Protein AF-I1HCZ7-F1 (afdb_monomer)

Structure (mmCIF, N/CA/C/O backbone):
data_AF-I1HCZ7-F1
#
_entry.id   AF-I1HCZ7-F1
#
loop_
_atom_site.group_PDB
_atom_site.id
_atom_site.type_symbol
_atom_site.label_atom_id
_atom_site.label_alt_id
_atom_site.label_comp_id
_atom_site.label_asym_id
_atom_site.label_entity_id
_atom_site.label_seq_id
_atom_site.pdbx_PDB_ins_code
_atom_site.Cartn_x
_atom_site.Cartn_y
_atom_site.Cartn_z
_atom_site.occupancy
_atom_site.B_iso_or_equiv
_atom_site.auth_seq_id
_atom_site.auth_comp_id
_atom_site.auth_asym_id
_atom_site.auth_atom_id
_atom_site.pdbx_PDB_model_num
ATOM 1 N N . MET A 1 1 ? -14.079 -17.014 2.999 1.00 29.45 1 MET A N 1
ATOM 2 C CA . MET A 1 1 ? -13.000 -18.027 3.046 1.00 29.45 1 MET A CA 1
ATOM 3 C C . MET A 1 1 ? -11.679 -17.300 3.250 1.00 29.45 1 MET A C 1
ATOM 5 O O . MET A 1 1 ? -11.193 -16.682 2.318 1.00 29.45 1 MET A O 1
ATOM 9 N N . ALA A 1 2 ? -11.153 -17.282 4.477 1.00 28.83 2 ALA A N 1
ATOM 10 C CA . ALA A 1 2 ? -9.906 -16.588 4.799 1.00 28.83 2 ALA A CA 1
ATOM 11 C C . ALA A 1 2 ? -8.720 -17.539 4.582 1.00 28.83 2 ALA A C 1
ATOM 13 O O . ALA A 1 2 ? -8.583 -18.537 5.291 1.00 28.83 2 ALA A O 1
ATOM 14 N N . LEU A 1 3 ? -7.886 -17.258 3.581 1.00 28.50 3 LEU A N 1
ATOM 15 C CA . LEU A 1 3 ? -6.657 -18.008 3.328 1.00 28.50 3 LEU A CA 1
ATOM 16 C C . LEU A 1 3 ? -5.635 -17.667 4.424 1.00 28.50 3 LEU A C 1
ATOM 18 O O . LEU A 1 3 ? -5.021 -16.604 4.415 1.00 28.50 3 LEU A O 1
ATOM 22 N N . LYS A 1 4 ? -5.478 -18.573 5.397 1.00 30.91 4 LYS A N 1
ATOM 23 C CA . LYS A 1 4 ? -4.364 -18.561 6.354 1.00 30.91 4 LYS A CA 1
ATOM 24 C C . LYS A 1 4 ? -3.096 -19.009 5.629 1.00 30.91 4 LYS A C 1
ATOM 26 O O . LYS A 1 4 ? -2.955 -20.191 5.324 1.00 30.91 4 LYS A O 1
ATOM 31 N N . TRP A 1 5 ? -2.164 -18.091 5.408 1.00 33.72 5 TRP A N 1
ATOM 32 C CA . TRP A 1 5 ? -0.793 -18.431 5.030 1.00 33.72 5 TRP A CA 1
ATOM 33 C C . TRP A 1 5 ? 0.067 -18.506 6.291 1.00 33.72 5 TRP A C 1
ATOM 35 O O . TRP A 1 5 ? 0.043 -17.602 7.125 1.00 33.72 5 TRP A O 1
ATOM 45 N N . LEU A 1 6 ? 0.784 -19.618 6.454 1.00 25.52 6 LEU A N 1
ATOM 46 C CA . LEU A 1 6 ? 1.657 -19.887 7.593 1.00 25.52 6 LEU A CA 1
ATOM 47 C C . LEU A 1 6 ? 3.095 -19.894 7.073 1.00 25.52 6 LEU A C 1
ATOM 49 O O . LEU A 1 6 ? 3.506 -20.826 6.385 1.00 25.52 6 LEU A O 1
ATOM 53 N N . VAL A 1 7 ? 3.843 -18.833 7.366 1.00 34.09 7 VAL A N 1
ATOM 54 C CA . VAL A 1 7 ? 5.286 -18.783 7.114 1.00 34.09 7 VAL A CA 1
ATOM 55 C C . VAL A 1 7 ? 5.961 -19.567 8.238 1.00 34.09 7 VAL A C 1
ATOM 57 O O . VAL A 1 7 ? 5.926 -19.162 9.397 1.00 34.09 7 VAL A O 1
ATOM 60 N N . VAL A 1 8 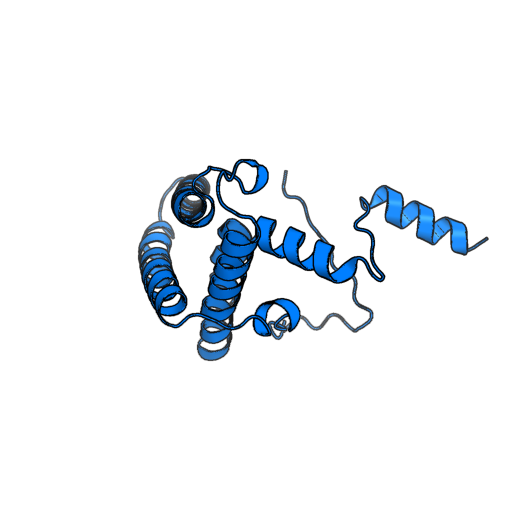? 6.527 -20.730 7.915 1.00 26.92 8 VAL A N 1
ATOM 61 C CA . VAL A 1 8 ? 7.293 -21.540 8.872 1.00 26.92 8 VAL A CA 1
ATOM 62 C C . VAL A 1 8 ? 8.760 -21.133 8.782 1.00 26.92 8 VAL A C 1
ATOM 64 O O . VAL A 1 8 ? 9.453 -21.515 7.842 1.00 26.92 8 VAL A O 1
ATOM 67 N N . THR A 1 9 ? 9.259 -20.409 9.782 1.00 34.91 9 THR A N 1
ATOM 68 C CA . THR A 1 9 ? 10.699 -20.293 10.043 1.00 34.91 9 THR A CA 1
ATOM 69 C C . THR A 1 9 ? 11.065 -21.116 11.278 1.00 34.91 9 THR A C 1
ATOM 71 O O . THR A 1 9 ? 10.305 -21.230 12.241 1.00 34.91 9 THR A O 1
ATOM 74 N N . LYS A 1 10 ? 12.240 -21.756 11.243 1.00 35.09 10 LYS A N 1
ATOM 75 C CA . LYS A 1 10 ? 12.815 -22.459 12.396 1.00 35.09 10 LYS A CA 1
ATOM 76 C C . LYS A 1 10 ? 13.308 -21.428 13.412 1.00 35.09 10 LYS A C 1
ATOM 78 O O . LYS A 1 10 ? 14.501 -21.156 13.450 1.00 35.09 10 LYS A O 1
ATOM 83 N N . SER A 1 11 ? 12.425 -20.857 14.221 1.00 33.69 11 SER A N 1
ATOM 84 C CA . SER A 1 11 ? 12.755 -20.334 15.551 1.00 33.69 11 SER A CA 1
ATOM 85 C C . SER A 1 11 ? 11.480 -20.007 16.321 1.00 33.69 11 SER A C 1
ATOM 87 O O . SER A 1 11 ? 10.515 -19.495 15.771 1.00 33.69 11 SER A O 1
ATOM 89 N N . LYS A 1 12 ? 11.501 -20.400 17.594 1.00 32.91 12 LYS A N 1
ATOM 90 C CA . LYS A 1 12 ? 10.486 -20.264 18.646 1.00 32.91 12 LYS A CA 1
ATOM 91 C C . LYS A 1 12 ? 9.462 -19.140 18.423 1.00 32.91 12 LYS A C 1
ATOM 93 O O . LYS A 1 12 ? 9.811 -17.967 18.361 1.00 32.91 12 LYS A O 1
ATOM 98 N N . VAL A 1 13 ? 8.189 -19.534 18.425 1.00 35.84 13 VAL A N 1
ATOM 99 C CA . VAL A 1 13 ? 7.029 -18.646 18.550 1.00 35.84 13 VAL A CA 1
ATOM 100 C C . VAL A 1 13 ? 7.147 -17.878 19.869 1.00 35.84 13 VAL A C 1
ATOM 102 O O . VAL A 1 13 ? 7.035 -18.469 20.941 1.00 35.84 13 VAL A O 1
ATOM 105 N N . ASN A 1 14 ? 7.378 -16.570 19.782 1.00 27.59 14 ASN A N 1
ATOM 106 C CA . ASN A 1 14 ? 7.219 -15.636 20.888 1.00 27.59 14 ASN A CA 1
ATOM 107 C C . ASN A 1 14 ? 6.115 -14.642 20.502 1.00 27.59 14 ASN A C 1
ATOM 109 O O . ASN A 1 14 ? 6.181 -14.008 19.454 1.00 27.59 14 ASN A O 1
ATOM 113 N N . ILE A 1 15 ? 5.068 -14.559 21.325 1.00 37.00 15 ILE A N 1
ATOM 114 C CA . ILE A 1 15 ? 3.806 -13.841 21.057 1.00 37.00 15 ILE A CA 1
ATOM 115 C C . ILE A 1 15 ? 3.929 -12.324 21.331 1.00 37.00 15 ILE A C 1
ATOM 117 O O . ILE A 1 15 ? 2.952 -11.585 21.319 1.00 37.00 15 ILE A O 1
ATOM 121 N N . PHE A 1 16 ? 5.150 -11.809 21.452 1.00 36.03 16 PHE A N 1
ATOM 122 C CA . PHE A 1 16 ? 5.448 -10.404 21.190 1.00 36.03 16 PHE A CA 1
ATOM 123 C C . PHE A 1 16 ? 6.144 -10.341 19.839 1.00 36.03 16 PHE A C 1
ATOM 125 O O . PHE A 1 16 ? 7.366 -10.425 19.769 1.00 36.03 16 PHE A O 1
ATOM 132 N N . ALA A 1 17 ? 5.359 -10.291 18.761 1.00 41.44 17 ALA A N 1
ATOM 133 C CA . ALA A 1 17 ? 5.905 -10.168 17.420 1.00 41.44 17 ALA A CA 1
ATOM 134 C C . ALA A 1 17 ? 6.619 -8.814 17.314 1.00 41.44 17 ALA A C 1
ATOM 136 O O . ALA A 1 17 ? 5.997 -7.793 17.020 1.00 41.44 17 ALA A O 1
ATOM 137 N N . GLU A 1 18 ? 7.928 -8.797 17.572 1.00 46.31 18 GLU A N 1
ATOM 138 C CA . GLU A 1 18 ? 8.808 -7.870 16.876 1.00 46.31 18 GLU A CA 1
ATOM 139 C C . GLU A 1 18 ? 8.409 -7.965 15.411 1.00 46.31 18 GLU A C 1
ATOM 141 O O . GLU A 1 18 ? 8.459 -9.037 14.803 1.00 46.31 18 GLU A O 1
ATOM 146 N N . ILE A 1 19 ? 7.888 -6.866 14.882 1.00 53.78 19 ILE A N 1
ATOM 147 C CA . ILE A 1 19 ? 7.555 -6.762 13.475 1.00 53.78 19 ILE A CA 1
ATOM 148 C C . ILE A 1 19 ? 8.901 -6.809 12.761 1.00 53.78 19 ILE A C 1
ATOM 150 O O . ILE A 1 19 ? 9.565 -5.787 12.613 1.00 53.78 19 ILE A O 1
ATOM 154 N N . GLN A 1 20 ? 9.350 -8.018 12.426 1.00 57.22 20 GLN A N 1
ATOM 155 C CA . GLN A 1 20 ? 10.589 -8.204 11.699 1.00 57.22 20 GLN A CA 1
ATOM 156 C C . GLN A 1 20 ? 10.366 -7.631 10.309 1.00 57.22 20 GLN A C 1
ATOM 158 O O . GLN A 1 20 ? 9.489 -8.085 9.570 1.00 57.22 20 GLN A O 1
ATOM 163 N N . LEU A 1 21 ? 11.107 -6.569 10.009 1.00 64.69 21 LEU A N 1
ATOM 164 C CA . LEU A 1 21 ? 11.129 -6.011 8.674 1.00 64.69 21 LEU A CA 1
ATOM 165 C C . LEU A 1 21 ? 11.812 -7.018 7.773 1.00 64.69 21 LEU A C 1
ATOM 167 O O . LEU A 1 21 ? 12.890 -7.516 8.099 1.00 64.69 21 LEU A O 1
ATOM 171 N N . ASP A 1 22 ? 11.175 -7.311 6.650 1.00 71.81 22 ASP A N 1
ATOM 172 C CA . ASP A 1 22 ? 11.826 -8.106 5.633 1.00 71.81 22 ASP A CA 1
ATOM 173 C C . ASP A 1 22 ? 12.791 -7.194 4.877 1.00 71.81 22 ASP A C 1
ATOM 175 O O . ASP A 1 22 ? 12.382 -6.231 4.220 1.00 71.81 22 ASP A O 1
ATOM 179 N N . GLN A 1 23 ? 14.085 -7.473 5.033 1.00 72.00 23 GLN A N 1
ATOM 180 C CA . GLN A 1 23 ? 15.162 -6.657 4.483 1.00 72.00 23 GLN A CA 1
ATOM 181 C C . GLN A 1 23 ? 15.022 -6.501 2.960 1.00 72.00 23 GLN A C 1
ATOM 183 O O . GLN A 1 23 ? 15.335 -5.436 2.432 1.00 72.00 23 GLN A O 1
ATOM 188 N N . CYS A 1 24 ? 14.443 -7.494 2.269 1.00 78.00 24 CYS A N 1
ATOM 189 C CA . CYS A 1 24 ? 14.249 -7.447 0.818 1.00 78.00 24 CYS A CA 1
ATOM 190 C C . CYS A 1 24 ? 13.389 -6.261 0.344 1.00 78.00 24 CYS A C 1
ATOM 192 O O . CYS A 1 24 ? 13.614 -5.738 -0.744 1.00 78.00 24 CYS A O 1
ATOM 194 N N . PHE A 1 25 ? 12.434 -5.792 1.155 1.00 83.38 25 PHE A N 1
ATOM 195 C CA . PHE A 1 25 ? 11.586 -4.643 0.811 1.00 83.38 25 PHE A CA 1
ATOM 196 C C . PHE A 1 25 ? 12.202 -3.304 1.246 1.00 83.38 25 PHE A C 1
ATOM 198 O O . PHE A 1 25 ? 11.742 -2.245 0.819 1.00 83.38 25 PHE A O 1
ATOM 205 N N . MET A 1 26 ? 13.237 -3.346 2.092 1.00 81.25 26 MET A N 1
ATOM 206 C CA . MET A 1 26 ? 13.950 -2.178 2.623 1.00 81.25 26 MET A CA 1
ATOM 207 C C . MET A 1 26 ? 15.169 -1.782 1.781 1.00 81.25 26 MET A C 1
ATOM 209 O O . MET A 1 26 ? 15.636 -0.653 1.888 1.00 81.25 26 MET A O 1
ATOM 213 N N . GLU A 1 27 ? 15.702 -2.697 0.967 1.00 79.31 27 GLU A N 1
ATOM 214 C CA . GLU A 1 27 ? 16.910 -2.476 0.155 1.00 79.31 27 GLU A CA 1
ATOM 215 C C . GLU A 1 27 ? 16.671 -1.592 -1.074 1.00 79.31 27 GLU A C 1
ATOM 217 O O . GLU A 1 27 ? 17.607 -0.991 -1.603 1.00 79.31 27 GLU A O 1
ATOM 222 N N . ARG A 1 28 ? 15.421 -1.490 -1.535 1.00 76.75 28 ARG A N 1
ATOM 223 C CA . ARG A 1 28 ? 15.085 -0.713 -2.727 1.00 76.75 28 ARG A CA 1
ATOM 224 C C . ARG A 1 28 ? 15.124 0.783 -2.415 1.00 76.75 28 ARG A C 1
ATOM 226 O O . ARG A 1 28 ? 14.489 1.243 -1.462 1.00 76.75 28 ARG A O 1
ATOM 233 N N . ALA A 1 29 ? 15.887 1.527 -3.216 1.00 74.25 29 ALA A N 1
ATOM 234 C CA . ALA A 1 29 ? 16.038 2.967 -3.063 1.00 74.25 29 ALA A CA 1
ATOM 235 C C . ALA A 1 29 ? 14.691 3.670 -3.268 1.00 74.25 29 ALA A C 1
ATOM 237 O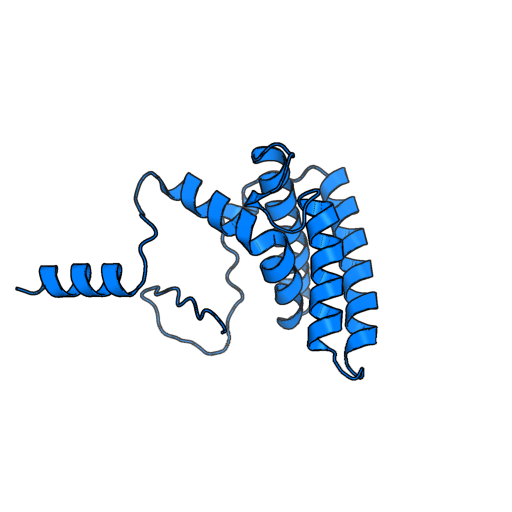 O . ALA A 1 29 ? 14.001 3.423 -4.253 1.00 74.25 29 ALA A O 1
ATOM 238 N N . ILE A 1 30 ? 14.331 4.559 -2.343 1.00 73.25 30 ILE A N 1
ATOM 239 C CA . ILE A 1 30 ? 13.097 5.333 -2.444 1.00 73.25 30 ILE A CA 1
ATOM 240 C C . ILE A 1 30 ? 13.380 6.665 -3.143 1.00 73.25 30 ILE A C 1
ATOM 242 O O . ILE A 1 30 ? 14.206 7.451 -2.674 1.00 73.25 30 ILE A O 1
ATOM 246 N N . ALA A 1 31 ? 12.647 6.965 -4.216 1.00 83.25 31 ALA A N 1
ATOM 247 C CA . ALA A 1 31 ? 12.571 8.329 -4.729 1.00 83.25 31 ALA A CA 1
ATOM 248 C C . ALA A 1 31 ? 11.773 9.208 -3.749 1.00 83.25 31 ALA A C 1
ATOM 250 O O . ALA A 1 31 ? 10.652 8.861 -3.376 1.00 83.25 31 ALA A O 1
ATOM 251 N N . SER A 1 32 ? 12.328 10.357 -3.344 1.00 82.06 32 SER A N 1
ATOM 252 C CA . SER A 1 32 ? 11.728 11.206 -2.298 1.00 82.06 32 SER A CA 1
ATOM 253 C C . SER A 1 32 ? 10.292 11.644 -2.617 1.00 82.06 32 SER A C 1
ATOM 255 O O . SER A 1 32 ? 9.453 11.697 -1.721 1.00 82.06 32 SER A O 1
ATOM 257 N N . GLU A 1 33 ? 9.985 11.894 -3.890 1.00 88.31 33 GLU A N 1
ATOM 258 C CA . GLU A 1 33 ? 8.641 12.275 -4.343 1.00 88.31 33 GLU A CA 1
ATOM 259 C C . GLU A 1 33 ? 7.620 11.144 -4.145 1.00 88.31 33 GLU A C 1
ATOM 261 O O . GLU A 1 33 ? 6.524 11.385 -3.637 1.00 88.31 33 GLU A O 1
ATOM 266 N N . LEU A 1 34 ? 8.000 9.896 -4.454 1.00 89.69 34 LEU A N 1
ATOM 267 C CA . LEU A 1 34 ? 7.159 8.716 -4.222 1.00 89.69 34 LEU A CA 1
ATOM 268 C C . LEU A 1 34 ? 6.935 8.469 -2.727 1.00 89.69 34 LEU A C 1
ATOM 270 O O . LEU A 1 34 ? 5.828 8.106 -2.327 1.00 89.69 34 LEU A O 1
ATOM 274 N N . GLU A 1 35 ? 7.957 8.693 -1.891 1.00 91.56 35 GLU A N 1
ATOM 275 C CA . GLU A 1 35 ? 7.820 8.586 -0.432 1.00 91.56 35 GLU A CA 1
ATOM 276 C C . GLU A 1 35 ? 6.777 9.564 0.100 1.00 91.56 35 GLU A C 1
ATOM 278 O O . GLU A 1 35 ? 5.889 9.169 0.855 1.00 91.56 35 GLU A O 1
ATOM 283 N N . GLN A 1 36 ? 6.870 10.834 -0.302 1.00 93.38 36 GLN A N 1
ATOM 284 C CA . GLN A 1 36 ? 5.947 11.878 0.136 1.00 93.38 36 GLN A CA 1
ATOM 285 C C . GLN A 1 36 ? 4.525 11.601 -0.346 1.00 93.38 36 GLN A C 1
ATOM 287 O O . GLN A 1 36 ? 3.583 11.700 0.441 1.00 93.38 36 GLN A O 1
ATOM 292 N N . PHE A 1 37 ? 4.374 11.195 -1.608 1.00 94.69 37 PHE A N 1
ATOM 293 C CA . PHE A 1 37 ? 3.084 10.843 -2.188 1.00 94.69 37 PHE A CA 1
ATOM 294 C C . PHE A 1 37 ? 2.386 9.733 -1.390 1.00 94.69 37 PHE A C 1
ATOM 296 O O . PHE A 1 37 ? 1.269 9.918 -0.896 1.00 94.69 37 PHE A O 1
ATOM 303 N N . TRP A 1 38 ? 3.070 8.608 -1.173 1.00 95.50 38 TRP A N 1
ATOM 304 C CA . TRP A 1 38 ? 2.499 7.491 -0.423 1.00 95.50 38 TRP A CA 1
ATOM 305 C C . TRP A 1 38 ? 2.347 7.786 1.071 1.00 95.50 38 TRP A C 1
ATOM 307 O O . TRP A 1 38 ? 1.406 7.293 1.696 1.00 95.50 38 TRP A O 1
ATOM 317 N N . ALA A 1 39 ? 3.206 8.626 1.655 1.00 93.88 39 ALA A N 1
ATOM 318 C CA . ALA A 1 39 ? 3.045 9.085 3.031 1.00 93.88 39 ALA A CA 1
ATOM 319 C C . ALA A 1 39 ? 1.756 9.900 3.213 1.00 93.88 39 ALA A C 1
ATOM 321 O O . ALA A 1 39 ? 1.042 9.676 4.193 1.00 93.88 39 ALA A O 1
ATOM 322 N N . CYS A 1 40 ? 1.427 10.794 2.275 1.00 95.31 40 CYS A N 1
ATOM 323 C CA . CYS A 1 40 ? 0.169 11.544 2.281 1.00 95.31 40 CYS A CA 1
ATOM 324 C C . CYS A 1 40 ? -1.039 10.607 2.162 1.00 95.31 40 CYS A C 1
ATOM 326 O O . CYS A 1 40 ? -1.911 10.628 3.031 1.00 95.31 40 CYS A O 1
ATOM 328 N N . LEU A 1 41 ? -1.038 9.706 1.174 1.00 96.25 41 LEU A N 1
ATOM 329 C CA . LEU A 1 41 ? -2.115 8.725 0.989 1.00 96.25 41 LEU A CA 1
ATOM 330 C C . LEU A 1 41 ? -2.321 7.838 2.218 1.00 96.25 41 LEU A C 1
ATOM 332 O O . LEU A 1 41 ? -3.450 7.519 2.590 1.00 96.25 41 LEU A O 1
ATOM 336 N N . TYR A 1 42 ? -1.236 7.453 2.885 1.00 94.38 42 TYR A N 1
ATOM 337 C CA . TYR A 1 42 ? -1.329 6.660 4.099 1.00 94.38 42 TYR A CA 1
ATOM 338 C C . TYR A 1 42 ? -1.919 7.455 5.279 1.00 94.38 42 TYR A C 1
ATOM 340 O O . TYR A 1 42 ? -2.646 6.889 6.095 1.00 94.38 42 TYR A O 1
ATOM 348 N N . GLN A 1 43 ? -1.667 8.764 5.382 1.00 93.50 43 GLN A N 1
ATOM 349 C CA . GLN A 1 43 ? -2.333 9.612 6.385 1.00 93.50 43 GLN A CA 1
ATOM 350 C C . GLN A 1 43 ? -3.833 9.751 6.116 1.00 93.50 43 GLN A C 1
ATOM 352 O O . GLN A 1 43 ? -4.633 9.679 7.053 1.00 93.50 43 GLN A O 1
ATOM 357 N N . GLU A 1 44 ? -4.215 9.910 4.849 1.00 95.44 44 GLU A N 1
ATOM 358 C CA . GLU A 1 44 ? -5.620 9.901 4.433 1.00 95.44 44 GLU A CA 1
ATOM 359 C C . GLU A 1 44 ? -6.280 8.578 4.821 1.00 95.44 44 GLU A C 1
ATOM 361 O O . GLU A 1 44 ? -7.307 8.583 5.497 1.00 95.44 44 GLU A O 1
ATOM 366 N N . TYR A 1 45 ? -5.620 7.449 4.540 1.00 94.12 45 TYR A N 1
ATOM 367 C CA . TYR A 1 45 ? -6.108 6.129 4.930 1.00 94.12 45 TYR A CA 1
ATOM 368 C C . TYR A 1 45 ? -6.335 6.028 6.439 1.00 94.12 45 TYR A C 1
ATOM 370 O O . TYR A 1 45 ? -7.357 5.501 6.873 1.00 94.12 45 TYR A O 1
ATOM 378 N N . LEU A 1 46 ? -5.408 6.519 7.266 1.00 91.38 46 LEU A N 1
ATOM 379 C CA . LEU A 1 46 ? -5.560 6.481 8.725 1.00 91.38 46 LEU A CA 1
ATOM 380 C C . LEU A 1 46 ? -6.759 7.305 9.204 1.00 91.38 46 LEU A C 1
ATOM 382 O O . LEU A 1 46 ? -7.431 6.917 10.159 1.00 91.38 46 LEU A O 1
ATOM 386 N N . THR A 1 47 ? -7.037 8.417 8.529 1.00 92.12 47 THR A N 1
ATOM 387 C CA . THR A 1 47 ? -8.192 9.268 8.824 1.00 92.12 47 THR A CA 1
ATOM 388 C C . THR A 1 47 ? -9.486 8.576 8.401 1.00 92.12 47 THR A C 1
ATOM 390 O O . THR A 1 47 ? -10.399 8.429 9.210 1.00 92.12 47 THR A O 1
ATOM 393 N N . GLU A 1 48 ? -9.541 8.074 7.165 1.00 92.69 48 GLU A N 1
ATOM 394 C CA . GLU A 1 48 ? -10.694 7.365 6.602 1.00 92.69 48 GLU A CA 1
ATOM 395 C C . GLU A 1 48 ? -11.017 6.094 7.391 1.00 92.69 48 GLU A C 1
ATOM 397 O O . GLU A 1 48 ? -12.148 5.910 7.829 1.00 92.69 48 GLU A O 1
ATOM 402 N N . SER A 1 49 ? -10.015 5.259 7.666 1.00 90.69 49 SER A N 1
ATOM 403 C CA . SER A 1 49 ? -10.173 4.037 8.463 1.00 90.69 49 SER A CA 1
ATOM 404 C C . SER A 1 49 ? -10.593 4.312 9.906 1.00 90.69 49 SER A C 1
ATOM 406 O O . SER A 1 49 ? -11.381 3.545 10.459 1.00 90.69 49 SER A O 1
ATOM 408 N N . GLY A 1 50 ? -10.125 5.410 10.508 1.00 89.19 50 GLY A N 1
ATOM 409 C CA . GLY A 1 50 ? -10.557 5.843 11.836 1.00 89.19 50 GLY A CA 1
ATOM 410 C C . GLY A 1 50 ? -12.059 6.126 11.901 1.00 89.19 50 GLY A C 1
ATOM 411 O O . GLY A 1 50 ? -12.707 5.768 12.882 1.00 89.19 50 GLY A O 1
ATOM 412 N N . MET A 1 51 ? -12.632 6.682 10.828 1.00 88.75 51 MET A N 1
ATOM 413 C CA . MET A 1 51 ? -14.073 6.943 10.724 1.00 88.75 51 MET A CA 1
ATOM 414 C C . MET A 1 51 ? -14.915 5.669 10.548 1.00 88.75 51 MET A C 1
ATOM 416 O O . MET A 1 51 ? -16.129 5.722 10.723 1.00 88.75 51 MET A O 1
ATOM 420 N N . LEU A 1 52 ? -14.303 4.527 10.210 1.00 88.44 52 LEU A N 1
ATOM 421 C CA . LEU A 1 52 ? -15.007 3.263 9.957 1.00 88.44 52 LEU A CA 1
ATOM 422 C C . LEU A 1 52 ? -15.122 2.349 11.186 1.00 88.44 52 LEU A C 1
ATOM 424 O O . LEU A 1 52 ? -15.803 1.326 11.110 1.00 88.44 52 LEU A O 1
ATOM 428 N N . ILE A 1 53 ? -14.477 2.687 12.308 1.00 80.75 53 ILE A N 1
ATOM 429 C CA . ILE A 1 53 ? -14.372 1.801 13.484 1.00 80.75 53 ILE A CA 1
ATOM 430 C C . ILE A 1 53 ? -15.749 1.455 14.072 1.00 80.75 53 ILE A C 1
ATOM 432 O O . ILE A 1 53 ? -15.988 0.293 14.407 1.00 80.75 53 ILE A O 1
ATOM 436 N N . ASP A 1 54 ? -16.657 2.431 14.124 1.00 83.94 54 ASP A N 1
ATOM 437 C CA . ASP A 1 54 ? -17.969 2.304 14.778 1.00 83.94 54 ASP A CA 1
ATOM 438 C C . ASP A 1 54 ? -19.131 2.126 13.790 1.00 83.94 54 ASP A C 1
ATOM 440 O O . ASP A 1 54 ? -20.306 2.216 14.152 1.00 83.94 54 ASP A O 1
ATOM 444 N N . VAL A 1 55 ? -18.823 1.888 12.515 1.00 86.19 55 VAL A N 1
ATOM 445 C CA . VAL A 1 55 ? -19.830 1.856 11.455 1.00 86.19 55 VAL A CA 1
ATOM 446 C C . VAL A 1 55 ? -20.385 0.441 11.272 1.00 86.19 55 VAL A C 1
ATOM 448 O O . VAL A 1 55 ? -19.646 -0.545 11.296 1.00 86.19 55 VAL A O 1
ATOM 451 N N . GLN A 1 56 ? -21.700 0.331 11.056 1.00 84.81 56 GLN A N 1
ATOM 452 C CA . GLN A 1 56 ? -22.310 -0.918 10.585 1.00 84.81 56 GLN A CA 1
ATOM 453 C C . GLN A 1 56 ? -21.723 -1.303 9.218 1.00 84.81 56 GLN A C 1
ATOM 455 O O . GLN A 1 56 ? -21.365 -0.433 8.424 1.00 84.81 56 GLN A O 1
ATOM 460 N N . ASP A 1 57 ? -21.579 -2.603 8.959 1.00 88.69 57 ASP A N 1
ATOM 461 C CA . A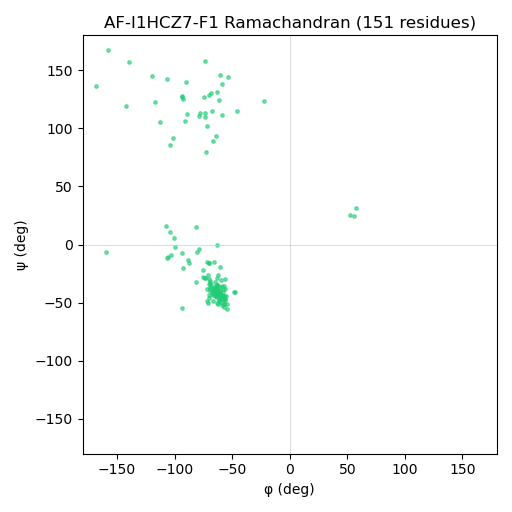SP A 1 57 ? -20.952 -3.134 7.739 1.00 88.69 57 ASP A CA 1
ATOM 462 C C . ASP A 1 57 ? -19.507 -2.659 7.507 1.00 88.69 57 ASP A C 1
ATOM 464 O O . ASP A 1 57 ? -19.046 -2.541 6.369 1.00 88.69 57 ASP A O 1
ATOM 468 N N . LYS A 1 58 ? -18.761 -2.410 8.595 1.00 88.06 58 LYS A N 1
ATOM 469 C CA . LYS A 1 58 ? -17.360 -1.964 8.540 1.00 88.06 58 LYS A CA 1
ATOM 470 C C . LYS A 1 58 ? -16.503 -2.786 7.579 1.00 88.06 58 LYS A C 1
ATOM 472 O O . LYS A 1 58 ? -15.719 -2.203 6.845 1.00 88.06 58 LYS A O 1
ATOM 477 N N . ASP A 1 59 ? -16.670 -4.108 7.535 1.00 89.25 59 ASP A N 1
ATOM 478 C CA . ASP A 1 59 ? -15.836 -4.989 6.709 1.00 89.25 59 ASP A CA 1
ATOM 479 C C . ASP A 1 59 ? -15.984 -4.661 5.214 1.00 89.25 59 ASP A C 1
ATOM 481 O O . ASP A 1 59 ? -14.990 -4.594 4.491 1.00 89.25 59 ASP A O 1
ATOM 485 N N . LEU A 1 60 ? -17.213 -4.372 4.774 1.00 93.19 60 LEU A N 1
ATOM 486 C CA . LEU A 1 60 ? -17.528 -3.959 3.406 1.00 93.19 60 LEU A CA 1
ATOM 487 C C . LEU A 1 60 ? -16.928 -2.580 3.101 1.00 93.19 60 LEU A C 1
ATOM 489 O O . LEU A 1 60 ? -16.269 -2.403 2.078 1.00 93.19 60 LEU A O 1
ATOM 493 N N . LYS A 1 61 ? -17.049 -1.630 4.035 1.00 93.44 61 LYS A N 1
ATOM 494 C CA . LYS A 1 61 ? -16.459 -0.289 3.882 1.00 93.44 61 LYS A CA 1
ATOM 495 C C . LYS A 1 61 ? -14.932 -0.310 3.869 1.00 93.44 61 LYS A C 1
ATOM 497 O O . LYS A 1 61 ? -14.312 0.431 3.113 1.00 93.44 61 LYS A O 1
ATOM 502 N N . PHE A 1 62 ? -14.310 -1.172 4.670 1.00 93.00 62 PHE A N 1
ATOM 503 C CA . PHE A 1 62 ? -12.866 -1.393 4.629 1.00 93.00 62 PHE A CA 1
ATOM 504 C C . PHE A 1 62 ? -12.441 -2.005 3.296 1.00 93.00 62 PHE A C 1
ATOM 506 O O . PHE A 1 62 ? -11.422 -1.600 2.744 1.00 93.00 62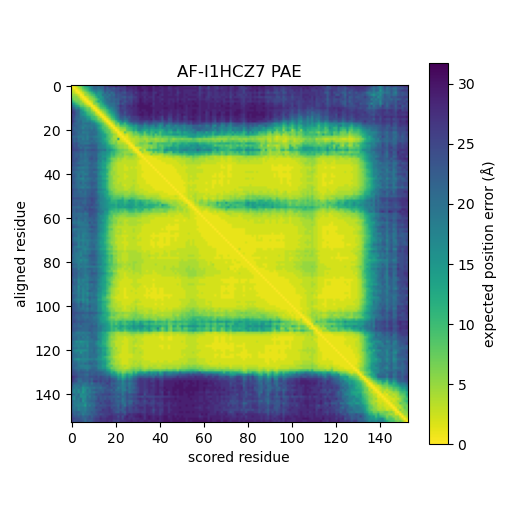 PHE A O 1
ATOM 513 N N . GLN A 1 63 ? -13.223 -2.937 2.747 1.00 94.25 63 GLN A N 1
ATOM 514 C CA . GLN A 1 63 ? -12.952 -3.502 1.430 1.00 94.25 63 GLN A CA 1
ATOM 515 C C . GLN A 1 63 ? -13.004 -2.427 0.335 1.00 94.25 63 GLN A C 1
ATOM 517 O O . GLN A 1 63 ? -12.081 -2.353 -0.472 1.00 94.25 63 GLN A O 1
ATOM 522 N N . GLU A 1 64 ? -14.022 -1.564 0.331 1.00 95.75 64 GLU A N 1
ATOM 523 C CA . GLU A 1 64 ? -14.117 -0.421 -0.591 1.00 95.75 64 GLU A CA 1
ATOM 524 C C . GLU A 1 64 ? -12.945 0.554 -0.418 1.00 95.75 64 GLU A C 1
ATOM 526 O O . GLU A 1 64 ? -12.336 0.982 -1.402 1.00 95.75 64 GLU A O 1
ATOM 531 N N . LEU A 1 65 ? -12.565 0.840 0.831 1.00 95.75 65 LEU A N 1
ATOM 532 C CA . LEU A 1 65 ? -11.414 1.679 1.147 1.00 95.75 65 LEU A CA 1
ATOM 533 C C . LEU A 1 65 ? -10.121 1.085 0.575 1.00 95.75 65 LEU A C 1
ATOM 535 O O . LEU A 1 65 ? -9.360 1.785 -0.088 1.00 95.75 65 LEU A O 1
ATOM 539 N N . TYR A 1 66 ? -9.872 -0.213 0.764 1.00 95.81 66 TYR A N 1
ATOM 540 C CA . TYR A 1 66 ? -8.704 -0.867 0.172 1.00 95.81 66 TYR A CA 1
ATOM 541 C C . TYR A 1 66 ? -8.753 -0.851 -1.355 1.00 95.81 66 TYR A C 1
ATOM 543 O O . TYR A 1 66 ? -7.721 -0.629 -1.984 1.00 95.81 66 TYR A O 1
ATOM 551 N N . GLN A 1 67 ? -9.931 -1.028 -1.958 1.00 97.62 67 GLN A N 1
ATOM 552 C CA . GLN A 1 67 ? -10.095 -0.961 -3.410 1.00 97.62 67 GLN A CA 1
ATOM 553 C C . GLN A 1 67 ? -9.737 0.417 -3.973 1.00 97.62 67 GLN A C 1
ATOM 555 O O . GLN A 1 67 ? -9.066 0.483 -5.004 1.00 97.62 67 GLN A O 1
ATOM 560 N N . LYS A 1 68 ? -10.082 1.510 -3.281 1.00 97.62 68 LYS A N 1
ATOM 561 C CA . LYS A 1 68 ? -9.639 2.867 -3.645 1.00 97.62 68 LYS A CA 1
ATOM 562 C C . LYS A 1 68 ? -8.112 2.945 -3.749 1.00 97.62 68 LYS A C 1
ATOM 564 O O . LYS A 1 68 ? -7.594 3.372 -4.776 1.00 97.62 68 LYS A O 1
ATOM 569 N N . TYR A 1 69 ? -7.381 2.480 -2.735 1.00 97.81 69 TYR A N 1
ATOM 570 C CA . TYR A 1 69 ? -5.911 2.535 -2.747 1.00 97.81 69 TYR A CA 1
ATOM 571 C C . TYR A 1 69 ? -5.265 1.521 -3.700 1.00 97.81 69 TYR A C 1
ATOM 573 O O . TYR A 1 69 ? -4.209 1.812 -4.261 1.00 97.81 69 TYR A O 1
ATOM 581 N N . LYS A 1 70 ? -5.900 0.368 -3.952 1.00 98.19 70 LYS A N 1
ATOM 582 C CA . LYS A 1 70 ? -5.466 -0.552 -5.014 1.00 98.19 70 LYS A CA 1
ATOM 583 C C . LYS A 1 70 ? -5.548 0.097 -6.389 1.00 98.19 70 LYS A C 1
ATOM 585 O O . LYS A 1 70 ? -4.608 -0.045 -7.156 1.00 98.19 70 LYS A O 1
ATOM 590 N N . HIS A 1 71 ? -6.601 0.858 -6.683 1.00 98.19 71 HIS A N 1
ATOM 591 C CA . HIS A 1 71 ? -6.695 1.572 -7.959 1.00 98.19 71 HIS A CA 1
ATOM 592 C C . HIS A 1 71 ? -5.614 2.645 -8.104 1.00 98.19 71 HIS A C 1
ATOM 594 O O . HIS A 1 71 ? -5.134 2.855 -9.211 1.00 98.19 71 HIS A O 1
ATOM 600 N N . VAL A 1 72 ? -5.179 3.273 -7.007 1.00 97.81 72 VAL A N 1
ATOM 601 C CA . VAL A 1 72 ? -4.023 4.183 -7.040 1.00 97.81 72 VAL A CA 1
ATOM 602 C C . VAL A 1 72 ? -2.735 3.418 -7.354 1.00 97.81 72 VAL A C 1
ATOM 604 O O . VAL A 1 72 ? -1.999 3.811 -8.250 1.00 97.81 72 VAL A O 1
ATOM 607 N N . LEU A 1 73 ? -2.480 2.299 -6.669 1.00 97.94 73 LEU A N 1
ATOM 608 C CA . LEU A 1 73 ? -1.248 1.527 -6.860 1.00 97.94 73 LEU A CA 1
ATOM 609 C C . LEU A 1 73 ? -1.196 0.806 -8.218 1.00 97.94 73 LEU A C 1
ATOM 611 O O . LEU A 1 73 ? -0.175 0.828 -8.897 1.00 97.94 73 LEU A O 1
ATOM 615 N N . TYR A 1 74 ? -2.283 0.149 -8.614 1.00 97.44 74 TYR A N 1
ATOM 616 C CA . TYR A 1 74 ? -2.326 -0.787 -9.740 1.00 97.44 74 TYR A CA 1
ATOM 617 C C . TYR A 1 74 ? -3.014 -0.229 -10.984 1.00 97.44 74 TYR A C 1
ATOM 619 O O . TYR A 1 74 ? -2.973 -0.877 -12.022 1.00 97.44 74 TYR A O 1
ATOM 627 N N . HIS A 1 75 ? -3.696 0.918 -10.904 1.00 97.88 75 HIS A N 1
ATOM 628 C CA . HIS A 1 75 ? -4.651 1.363 -11.935 1.00 97.88 75 HIS A CA 1
ATOM 629 C C . HIS A 1 75 ? -5.707 0.292 -12.279 1.00 97.88 75 HIS A C 1
ATOM 631 O O . HIS A 1 75 ? -6.259 0.270 -13.378 1.00 97.88 75 HIS A O 1
ATOM 637 N N . ALA A 1 76 ? -5.975 -0.612 -11.333 1.00 97.25 76 ALA A N 1
ATOM 638 C CA . ALA A 1 76 ? -6.859 -1.756 -11.478 1.00 97.25 76 ALA A CA 1
ATOM 639 C C . ALA A 1 76 ? -7.347 -2.233 -10.101 1.00 97.25 76 ALA A C 1
ATOM 641 O O . ALA A 1 76 ? -6.798 -1.854 -9.063 1.00 97.25 76 ALA A O 1
ATOM 642 N N . ALA A 1 77 ? -8.358 -3.104 -10.098 1.00 96.31 77 ALA A N 1
ATOM 643 C CA . ALA A 1 77 ? -8.896 -3.689 -8.872 1.00 96.31 77 ALA A CA 1
ATOM 644 C C . ALA A 1 77 ? -7.920 -4.676 -8.210 1.00 96.31 77 ALA A C 1
ATOM 646 O O . ALA A 1 77 ? -7.898 -4.806 -6.988 1.00 96.31 77 ALA A O 1
ATOM 647 N N . GLU A 1 78 ? -7.100 -5.368 -9.004 1.00 95.69 78 GLU A N 1
ATOM 648 C CA . GLU A 1 78 ? -6.116 -6.337 -8.525 1.00 95.69 78 GLU A CA 1
ATOM 649 C C . GLU A 1 78 ? -4.800 -6.228 -9.303 1.00 95.69 78 GLU A C 1
ATOM 651 O O . GLU A 1 78 ? -4.763 -5.763 -10.442 1.00 95.69 78 GLU A O 1
ATOM 656 N N . PHE A 1 79 ? -3.717 -6.694 -8.680 1.00 95.31 79 PHE A N 1
ATOM 657 C CA . PHE A 1 79 ? -2.358 -6.623 -9.221 1.00 95.31 79 PHE A CA 1
ATOM 658 C C . PHE A 1 79 ? -2.231 -7.267 -10.610 1.00 95.31 79 PHE A C 1
ATOM 660 O O . PHE A 1 79 ? -1.641 -6.683 -11.511 1.00 95.31 79 PHE A O 1
ATOM 667 N N . GLU A 1 80 ? -2.825 -8.442 -10.813 1.00 94.44 80 GLU A N 1
ATOM 668 C CA . GLU A 1 80 ? -2.747 -9.200 -12.069 1.00 94.44 80 GLU A CA 1
ATOM 669 C C . GLU A 1 80 ? -3.432 -8.505 -13.253 1.00 94.44 80 GLU A C 1
ATOM 671 O O . GLU A 1 80 ? -3.225 -8.891 -14.400 1.00 94.44 80 GLU A O 1
ATOM 676 N N . GLN A 1 81 ? -4.264 -7.503 -12.974 1.00 95.88 81 GLN A N 1
ATOM 677 C CA . GLN A 1 81 ? -4.986 -6.712 -13.969 1.00 95.88 81 GLN A CA 1
ATOM 678 C C . GLN A 1 81 ? -4.302 -5.367 -14.242 1.00 95.88 81 GLN A C 1
ATOM 680 O O . GLN A 1 81 ? -4.793 -4.592 -15.061 1.00 95.88 81 GLN A O 1
ATOM 685 N N . SER A 1 82 ? -3.201 -5.073 -13.544 1.00 96.69 82 SER A N 1
ATOM 686 C CA . SER A 1 82 ? -2.480 -3.811 -13.662 1.00 96.69 82 SER A CA 1
ATOM 687 C C . SER A 1 82 ? -1.955 -3.614 -15.089 1.00 96.69 82 SER A C 1
ATOM 689 O O . SER A 1 82 ? -1.192 -4.452 -15.571 1.00 96.69 82 SER A O 1
ATOM 691 N N . PRO A 1 83 ? -2.287 -2.494 -15.760 1.00 95.94 83 PRO A N 1
ATOM 692 C CA . PRO A 1 83 ? -1.668 -2.119 -17.028 1.00 95.94 83 PRO A CA 1
ATOM 693 C C . PRO A 1 83 ? -0.291 -1.459 -16.840 1.00 95.94 83 PRO A C 1
ATOM 695 O O . PRO A 1 83 ? 0.371 -1.138 -17.824 1.00 95.94 83 PRO A O 1
ATOM 698 N N . ARG A 1 84 ? 0.112 -1.183 -15.592 1.00 96.38 84 ARG A N 1
ATOM 699 C CA . ARG A 1 84 ? 1.378 -0.518 -15.263 1.00 96.38 84 ARG A CA 1
ATOM 700 C C . ARG A 1 84 ? 2.575 -1.449 -15.449 1.00 96.38 84 ARG A C 1
ATOM 702 O O . ARG A 1 84 ? 2.435 -2.668 -15.349 1.00 96.38 84 ARG A O 1
ATOM 709 N N . ASP A 1 85 ? 3.756 -0.857 -15.626 1.00 95.38 85 ASP A N 1
ATOM 710 C CA . ASP A 1 85 ? 5.013 -1.601 -15.567 1.00 95.38 85 ASP A CA 1
ATOM 711 C C . ASP A 1 85 ? 5.185 -2.280 -14.198 1.00 95.38 85 ASP A C 1
ATOM 713 O O . ASP A 1 85 ? 4.886 -1.705 -13.147 1.00 95.38 85 ASP A O 1
ATOM 717 N N . LEU A 1 86 ? 5.657 -3.528 -14.213 1.00 92.12 86 LEU A N 1
ATOM 718 C CA . LEU A 1 86 ? 5.800 -4.326 -12.997 1.00 92.12 86 LEU A CA 1
ATOM 719 C C . LEU A 1 86 ? 6.850 -3.747 -12.047 1.00 92.12 86 LEU A C 1
ATOM 721 O O . LEU A 1 86 ? 6.657 -3.812 -10.834 1.00 92.12 86 LEU A O 1
ATOM 725 N N . ASN A 1 87 ? 7.943 -3.181 -12.566 1.00 91.00 87 ASN A N 1
ATOM 726 C CA . ASN A 1 8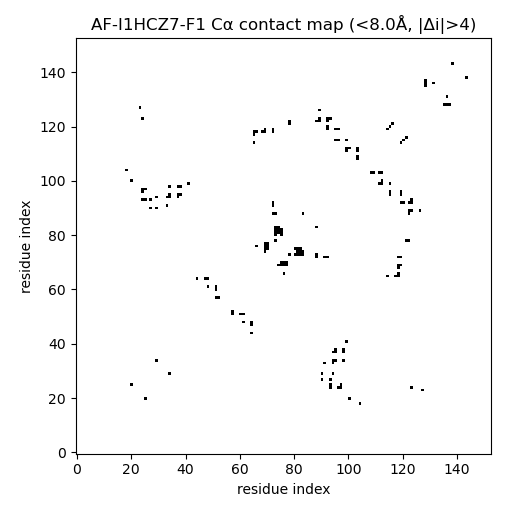7 ? 8.985 -2.609 -11.722 1.00 91.00 87 ASN A CA 1
ATOM 727 C C . ASN A 1 87 ? 8.485 -1.368 -10.998 1.00 91.00 87 ASN A C 1
ATOM 729 O O . ASN A 1 87 ? 8.718 -1.286 -9.796 1.00 91.00 87 ASN A O 1
ATOM 733 N N . ASP A 1 88 ? 7.741 -0.493 -11.675 1.00 92.44 88 ASP A N 1
ATOM 734 C CA . ASP A 1 88 ? 7.133 0.690 -11.053 1.00 92.44 88 ASP A CA 1
ATOM 735 C C . ASP A 1 88 ? 6.179 0.292 -9.917 1.00 92.44 88 ASP A C 1
ATOM 737 O O . ASP A 1 88 ? 6.205 0.860 -8.823 1.00 92.44 88 ASP A O 1
ATOM 741 N N . VAL A 1 89 ? 5.356 -0.739 -10.143 1.00 95.50 89 VAL A N 1
ATOM 742 C CA . VAL A 1 89 ? 4.451 -1.268 -9.114 1.00 95.50 89 VAL A CA 1
ATOM 743 C C . VAL A 1 89 ? 5.231 -1.867 -7.941 1.00 95.50 89 VAL A C 1
ATOM 745 O O . VAL A 1 89 ? 4.826 -1.697 -6.791 1.00 95.50 89 VAL A O 1
ATOM 748 N N . PHE A 1 90 ? 6.341 -2.563 -8.195 1.00 93.00 90 PHE A N 1
ATOM 749 C CA . PHE A 1 90 ? 7.194 -3.102 -7.134 1.00 93.00 90 PHE A CA 1
ATOM 750 C C . PHE A 1 90 ? 7.928 -2.008 -6.359 1.00 93.00 90 PHE A C 1
ATOM 752 O O . PHE A 1 90 ? 8.008 -2.104 -5.135 1.00 93.00 90 PHE A O 1
ATOM 759 N N . ASP A 1 91 ? 8.425 -0.972 -7.039 1.00 92.31 91 ASP A N 1
ATOM 760 C CA . ASP A 1 91 ? 9.010 0.216 -6.418 1.00 92.31 91 ASP A CA 1
ATOM 761 C C . ASP A 1 91 ? 8.020 0.829 -5.428 1.00 92.31 91 ASP A C 1
ATOM 763 O O . ASP A 1 91 ? 8.305 0.926 -4.234 1.00 92.31 91 ASP A O 1
ATOM 767 N N . GLU A 1 92 ? 6.813 1.152 -5.889 1.00 95.81 92 GLU A N 1
ATOM 768 C CA . GLU A 1 92 ? 5.792 1.764 -5.044 1.00 95.81 92 GLU A CA 1
ATOM 769 C C . GLU A 1 92 ? 5.294 0.835 -3.930 1.00 95.81 92 GLU A C 1
ATOM 771 O O . GLU A 1 92 ? 5.111 1.277 -2.795 1.00 95.81 92 GLU A O 1
ATOM 776 N N . ALA A 1 93 ? 5.133 -0.463 -4.198 1.00 95.44 93 ALA A N 1
ATOM 777 C CA . ALA A 1 93 ? 4.770 -1.439 -3.173 1.00 95.44 93 ALA A CA 1
ATOM 778 C C . ALA A 1 93 ? 5.822 -1.509 -2.051 1.00 95.44 93 ALA A C 1
ATOM 780 O O . ALA A 1 93 ? 5.464 -1.551 -0.868 1.00 95.44 93 ALA A O 1
ATOM 781 N N . CYS A 1 94 ? 7.111 -1.471 -2.405 1.00 93.62 94 CYS A N 1
ATOM 782 C CA . CYS A 1 94 ? 8.202 -1.373 -1.442 1.00 93.62 94 CYS A CA 1
ATOM 783 C C . CYS A 1 94 ? 8.138 -0.049 -0.673 1.00 93.62 94 CYS A C 1
ATOM 785 O O . CYS A 1 94 ? 8.217 -0.071 0.553 1.00 93.62 94 CYS A O 1
ATOM 787 N N . VAL A 1 95 ? 7.903 1.090 -1.335 1.00 95.00 95 VAL A N 1
ATOM 788 C CA . VAL A 1 95 ? 7.726 2.385 -0.651 1.00 95.00 95 VAL A CA 1
ATOM 789 C C . VAL A 1 95 ? 6.599 2.316 0.382 1.00 95.00 95 VAL A C 1
ATOM 791 O O . VAL A 1 95 ? 6.820 2.679 1.538 1.00 95.00 95 VAL A O 1
ATOM 794 N N . ILE A 1 96 ? 5.431 1.773 0.021 1.00 95.25 96 ILE A N 1
ATOM 795 C CA . ILE A 1 96 ? 4.296 1.576 0.939 1.00 95.25 96 ILE A CA 1
ATOM 796 C C . ILE A 1 96 ? 4.708 0.740 2.156 1.00 95.25 96 ILE A C 1
ATOM 798 O O . ILE A 1 96 ? 4.409 1.104 3.297 1.00 95.25 96 ILE A O 1
ATOM 802 N N . TYR A 1 97 ? 5.407 -0.377 1.935 1.00 93.44 97 TYR A N 1
ATOM 803 C CA . TYR A 1 97 ? 5.912 -1.211 3.023 1.00 93.44 97 TYR A CA 1
ATOM 804 C C . TYR A 1 97 ? 6.816 -0.399 3.958 1.00 93.44 97 TYR A C 1
ATOM 806 O O . TYR A 1 97 ? 6.589 -0.363 5.171 1.00 93.44 97 TYR A O 1
ATOM 814 N N . GLN A 1 98 ? 7.796 0.308 3.390 1.00 91.75 98 GLN A N 1
ATOM 815 C CA . GLN A 1 98 ? 8.784 1.081 4.135 1.00 91.75 98 GLN A CA 1
ATOM 816 C C . GLN A 1 98 ? 8.134 2.191 4.972 1.00 91.75 98 GLN A C 1
ATOM 818 O O . GLN A 1 98 ? 8.421 2.288 6.168 1.00 91.75 98 GLN A O 1
ATOM 823 N N . ILE A 1 99 ? 7.229 2.997 4.402 1.00 92.12 99 ILE A N 1
ATOM 824 C CA . ILE A 1 99 ? 6.587 4.102 5.137 1.00 92.12 99 ILE A CA 1
ATOM 825 C C . ILE A 1 99 ? 5.749 3.590 6.314 1.00 92.12 99 ILE A C 1
ATOM 827 O O . ILE A 1 99 ? 5.804 4.149 7.415 1.00 92.12 99 ILE A O 1
ATOM 831 N N . VAL A 1 100 ? 4.999 2.500 6.117 1.00 90.75 100 VAL A N 1
ATOM 832 C CA . VAL A 1 100 ? 4.107 1.978 7.151 1.00 90.75 100 VAL A CA 1
ATOM 833 C C . VAL A 1 100 ? 4.941 1.342 8.247 1.00 90.75 100 VAL A C 1
ATOM 835 O O . VAL A 1 100 ? 4.761 1.674 9.417 1.00 90.75 100 VAL A O 1
ATOM 838 N N . TYR A 1 101 ? 5.895 0.481 7.899 1.00 87.56 101 TYR A N 1
ATOM 839 C CA . TYR A 1 101 ? 6.677 -0.249 8.891 1.00 87.56 101 TYR A CA 1
ATOM 840 C C . TYR A 1 101 ? 7.639 0.657 9.672 1.00 87.56 101 TYR A C 1
ATOM 842 O O . TYR A 1 101 ? 7.793 0.454 10.879 1.00 87.56 101 TYR A O 1
ATOM 850 N N . LYS A 1 102 ? 8.214 1.705 9.058 1.00 87.06 102 LYS A N 1
ATOM 851 C CA . LYS A 1 102 ? 8.953 2.753 9.795 1.00 87.06 102 LYS A CA 1
ATOM 852 C C . LYS A 1 102 ? 8.053 3.425 10.841 1.00 87.06 102 LYS A C 1
ATOM 854 O O . LYS A 1 102 ? 8.441 3.579 11.999 1.00 87.06 102 LYS A O 1
ATOM 859 N N . ARG A 1 103 ? 6.811 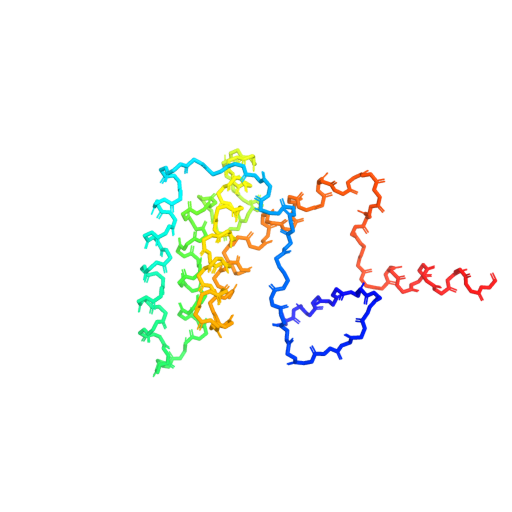3.766 10.479 1.00 84.12 103 ARG A N 1
ATOM 860 C CA . ARG A 1 103 ? 5.857 4.387 11.412 1.00 84.12 103 ARG A CA 1
ATOM 861 C C . ARG A 1 103 ? 5.378 3.428 12.499 1.00 84.12 103 ARG A C 1
ATOM 863 O O . ARG A 1 103 ? 5.193 3.840 13.645 1.00 84.12 103 ARG A O 1
ATOM 870 N N . VAL A 1 104 ? 5.149 2.160 12.171 1.00 83.00 104 VAL A N 1
ATOM 871 C CA . VAL A 1 104 ? 4.715 1.165 13.158 1.00 83.00 104 VAL A CA 1
ATOM 872 C C . VAL A 1 104 ? 5.811 0.897 14.178 1.00 83.00 104 VAL A C 1
ATOM 874 O O . VAL A 1 104 ? 5.499 0.823 15.363 1.00 83.00 104 VAL A O 1
ATOM 877 N N . GLN A 1 105 ? 7.079 0.846 13.767 1.00 80.06 105 GLN A N 1
ATOM 878 C CA . GLN A 1 105 ? 8.198 0.791 14.712 1.00 80.06 105 GLN A CA 1
ATOM 879 C C . GLN A 1 105 ? 8.181 1.979 15.683 1.00 80.06 105 GLN A C 1
ATOM 881 O O . GLN A 1 105 ? 8.317 1.787 16.889 1.00 80.06 105 GLN A O 1
ATOM 886 N N . ALA A 1 106 ? 7.934 3.191 15.177 1.00 79.31 106 ALA A N 1
ATOM 887 C CA . ALA A 1 106 ? 7.876 4.393 16.006 1.00 79.31 106 ALA A CA 1
ATOM 888 C C . ALA A 1 106 ? 6.668 4.421 16.965 1.00 79.31 106 ALA A C 1
ATOM 890 O O . ALA A 1 106 ? 6.768 4.924 18.080 1.00 79.31 106 ALA A O 1
ATOM 891 N N . THR A 1 107 ? 5.516 3.888 16.547 1.00 77.19 107 THR A N 1
ATOM 892 C CA . THR A 1 107 ? 4.233 4.043 17.266 1.00 77.19 107 THR A CA 1
ATOM 893 C C . THR A 1 107 ? 3.751 2.789 17.997 1.00 77.19 107 THR A C 1
ATOM 895 O O . THR A 1 107 ? 2.803 2.870 18.775 1.00 77.19 107 THR A O 1
ATOM 898 N N . LYS A 1 108 ? 4.370 1.629 17.749 1.00 72.94 108 LYS A N 1
ATOM 899 C CA . LYS A 1 108 ? 3.999 0.301 18.274 1.00 72.94 108 LYS A CA 1
ATOM 900 C C . LYS A 1 108 ? 2.548 -0.128 17.983 1.00 72.94 108 LYS A C 1
ATOM 902 O O . LYS A 1 108 ? 1.992 -0.964 18.691 1.00 72.94 108 LYS A O 1
ATOM 907 N N . LYS A 1 109 ? 1.918 0.409 16.928 1.00 68.56 109 LYS A N 1
ATOM 908 C CA . LYS A 1 109 ? 0.531 0.088 16.530 1.00 68.56 109 LYS A CA 1
ATOM 909 C C . LYS A 1 109 ? 0.477 -0.892 15.353 1.00 68.56 109 LYS A C 1
ATOM 911 O O . LYS A 1 109 ? 0.427 -0.470 14.199 1.00 68.56 109 LYS A O 1
ATOM 916 N N . ALA A 1 110 ? 0.414 -2.191 15.649 1.00 61.62 110 ALA A N 1
ATOM 917 C CA . ALA A 1 110 ? 0.428 -3.270 14.649 1.00 61.62 110 ALA A CA 1
ATOM 918 C C . ALA A 1 110 ? -0.759 -3.261 13.657 1.00 61.62 110 ALA A C 1
ATOM 920 O O . ALA A 1 110 ? -0.607 -3.713 12.525 1.00 61.62 110 ALA A O 1
ATOM 921 N N . GLY A 1 111 ? -1.922 -2.708 14.037 1.00 64.06 111 GLY A N 1
ATOM 922 C CA . GLY A 1 111 ? -3.116 -2.646 13.168 1.00 64.06 111 GLY A CA 1
ATOM 923 C C . GLY A 1 111 ? -2.916 -1.861 11.862 1.00 64.06 111 GLY A C 1
ATOM 924 O O . GLY A 1 111 ? -3.623 -2.071 10.883 1.00 64.06 111 GLY A O 1
ATOM 925 N N . SER A 1 112 ? -1.891 -1.016 11.827 1.00 69.50 112 SER A N 1
ATOM 926 C CA . SER A 1 112 ? -1.441 -0.242 10.668 1.00 69.50 112 SER A CA 1
ATOM 927 C C . SER A 1 112 ? -0.953 -1.101 9.493 1.00 69.50 112 SER A C 1
ATOM 929 O O . SER A 1 112 ? -1.074 -0.699 8.339 1.00 69.50 112 SER A O 1
ATOM 931 N N . CYS A 1 113 ? -0.427 -2.304 9.761 1.00 84.75 113 CYS A N 1
ATOM 932 C CA . CYS A 1 113 ? 0.131 -3.175 8.721 1.00 84.75 113 CYS A CA 1
ATOM 933 C C . CYS A 1 113 ? -0.945 -3.752 7.788 1.00 84.75 113 CYS A C 1
ATOM 935 O O . CYS A 1 113 ? -0.620 -4.227 6.701 1.00 84.75 113 CYS A O 1
ATOM 937 N N . ALA A 1 114 ? -2.224 -3.692 8.185 1.00 87.56 114 ALA A N 1
ATOM 938 C CA . ALA A 1 114 ? -3.337 -4.133 7.350 1.00 87.56 114 ALA A CA 1
ATOM 939 C C . ALA A 1 114 ? -3.387 -3.372 6.018 1.00 87.56 114 ALA A C 1
ATOM 941 O O . ALA A 1 114 ? -3.690 -3.979 4.996 1.00 87.56 114 ALA A O 1
ATOM 942 N N . PHE A 1 115 ? -3.032 -2.083 6.007 1.00 92.25 115 PHE A N 1
ATOM 943 C CA . PHE A 1 115 ? -2.968 -1.292 4.777 1.00 92.25 115 PHE A CA 1
ATOM 944 C C . PHE A 1 115 ? -2.016 -1.917 3.753 1.00 92.25 115 PHE A C 1
ATOM 946 O O . PHE A 1 115 ? -2.409 -2.191 2.624 1.00 92.25 115 PHE A O 1
ATOM 953 N N . VAL A 1 116 ? -0.791 -2.234 4.183 1.00 94.25 116 VAL A N 1
ATOM 954 C CA . VAL A 1 116 ? 0.252 -2.802 3.319 1.00 94.25 116 VAL A CA 1
ATOM 955 C C . VAL A 1 116 ? -0.212 -4.112 2.699 1.00 94.25 116 VAL A C 1
ATOM 957 O O . VAL A 1 116 ? -0.169 -4.274 1.485 1.00 94.25 116 VAL A O 1
ATOM 960 N N . TRP A 1 117 ? -0.695 -5.046 3.518 1.00 93.44 117 TRP A N 1
ATOM 961 C CA . TRP A 1 117 ? -1.012 -6.388 3.032 1.00 93.44 117 TRP A CA 1
ATOM 962 C C . TRP A 1 117 ? -2.309 -6.454 2.224 1.00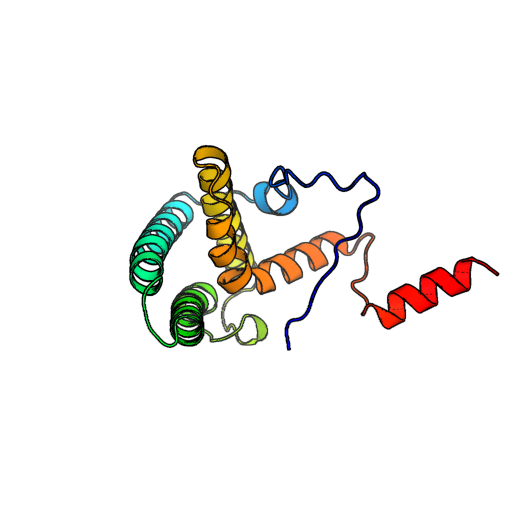 93.44 117 TRP A C 1
ATOM 964 O O . TRP A 1 117 ? -2.407 -7.293 1.331 1.00 93.44 117 TRP A O 1
ATOM 974 N N . ASN A 1 118 ? -3.273 -5.564 2.479 1.00 94.94 118 ASN A N 1
ATOM 975 C CA . ASN A 1 118 ? -4.497 -5.499 1.678 1.00 94.94 118 ASN A CA 1
ATOM 976 C C . ASN A 1 118 ? -4.310 -4.727 0.368 1.00 94.94 118 ASN A C 1
ATOM 978 O O . ASN A 1 118 ? -4.953 -5.081 -0.616 1.00 94.94 118 ASN A O 1
ATOM 982 N N . VAL A 1 119 ? -3.448 -3.705 0.334 1.00 96.38 119 VAL A N 1
ATOM 983 C CA . VAL A 1 119 ? -3.240 -2.867 -0.860 1.00 96.38 119 VAL A CA 1
ATOM 984 C C . VAL A 1 119 ? -2.083 -3.379 -1.710 1.00 96.38 119 VAL A C 1
ATOM 986 O O . VAL A 1 119 ? -2.281 -3.661 -2.883 1.00 96.38 119 VAL A O 1
ATOM 989 N N . ALA A 1 120 ? -0.897 -3.536 -1.123 1.00 96.44 120 ALA A N 1
ATOM 990 C CA . ALA A 1 120 ? 0.349 -3.841 -1.830 1.00 96.44 120 ALA A CA 1
ATOM 991 C C . ALA A 1 120 ? 0.786 -5.313 -1.717 1.00 96.44 120 ALA A C 1
ATOM 993 O O . ALA A 1 120 ? 1.715 -5.744 -2.401 1.00 96.44 120 ALA A O 1
ATOM 994 N N . GLY A 1 121 ? 0.125 -6.102 -0.861 1.00 94.19 121 GLY A N 1
ATOM 995 C CA . GLY A 1 121 ? 0.576 -7.442 -0.480 1.00 94.19 121 GLY A CA 1
ATOM 996 C C . GLY A 1 121 ? 0.785 -8.392 -1.657 1.00 94.19 121 GLY A C 1
ATOM 997 O O . GLY A 1 121 ? 1.761 -9.137 -1.671 1.00 94.19 121 GLY A O 1
ATOM 998 N N . ARG A 1 122 ? -0.080 -8.338 -2.679 1.00 93.69 122 ARG A N 1
ATOM 999 C CA . ARG A 1 122 ? 0.078 -9.174 -3.880 1.00 93.69 122 ARG A CA 1
ATOM 1000 C C . ARG A 1 122 ? 1.363 -8.832 -4.633 1.00 93.69 122 ARG A C 1
ATOM 1002 O O . ARG A 1 1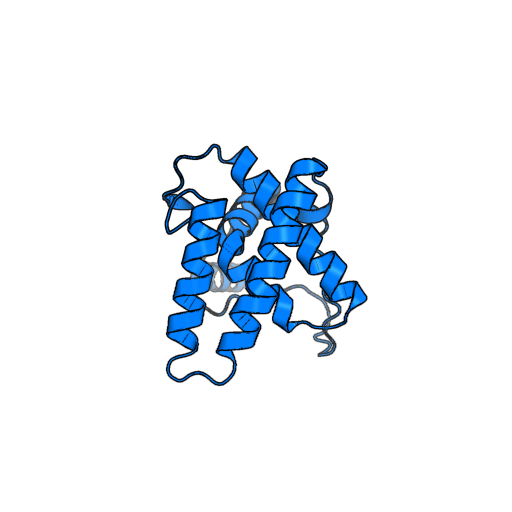22 ? 2.157 -9.735 -4.880 1.00 93.69 122 ARG A O 1
ATOM 1009 N N . ALA A 1 123 ? 1.606 -7.554 -4.914 1.00 94.75 123 ALA A N 1
ATOM 1010 C CA . ALA A 1 123 ? 2.834 -7.106 -5.571 1.00 94.75 123 ALA A CA 1
ATOM 1011 C C . ALA A 1 123 ? 4.091 -7.473 -4.764 1.00 94.75 123 ALA A C 1
ATOM 1013 O O . ALA A 1 123 ? 5.040 -8.006 -5.330 1.00 94.75 123 ALA A O 1
ATOM 1014 N N . LEU A 1 124 ? 4.068 -7.288 -3.438 1.00 92.81 124 LEU A N 1
ATOM 1015 C CA . LEU A 1 124 ? 5.179 -7.660 -2.552 1.00 92.81 124 LEU A CA 1
ATOM 1016 C C . LEU A 1 124 ? 5.477 -9.165 -2.588 1.00 92.81 124 LEU A C 1
ATOM 1018 O O . LEU A 1 124 ? 6.637 -9.564 -2.674 1.00 92.81 124 LEU A O 1
ATOM 1022 N N . CYS A 1 125 ? 4.447 -10.017 -2.567 1.00 90.88 125 CYS A N 1
ATOM 1023 C CA . CYS A 1 125 ? 4.633 -11.464 -2.687 1.00 90.88 125 CYS A CA 1
ATOM 1024 C C . CYS A 1 125 ? 5.242 -11.855 -4.041 1.00 90.88 125 CYS A C 1
ATOM 1026 O O . CYS A 1 125 ? 6.125 -12.713 -4.089 1.00 90.88 125 CYS A O 1
ATOM 1028 N N . HIS A 1 126 ? 4.794 -11.234 -5.134 1.00 89.88 126 HIS A N 1
ATOM 1029 C CA . HIS A 1 126 ? 5.366 -11.471 -6.460 1.00 89.88 126 HIS A CA 1
ATOM 1030 C C . HIS A 1 126 ? 6.826 -11.014 -6.534 1.00 89.88 126 HIS A C 1
ATOM 1032 O O . HIS A 1 126 ? 7.675 -11.785 -6.976 1.00 89.88 126 HIS A O 1
ATOM 1038 N N . PHE A 1 127 ? 7.136 -9.823 -6.021 1.00 88.12 127 PHE A N 1
ATOM 1039 C CA . PHE A 1 127 ? 8.502 -9.312 -5.943 1.00 88.12 127 PHE A CA 1
ATOM 1040 C C . PHE A 1 127 ? 9.426 -10.256 -5.158 1.00 88.12 127 PHE A C 1
ATOM 1042 O O . PHE A 1 127 ? 10.484 -10.641 -5.654 1.00 88.12 127 PHE A O 1
ATOM 1049 N N . TYR A 1 128 ? 8.989 -10.71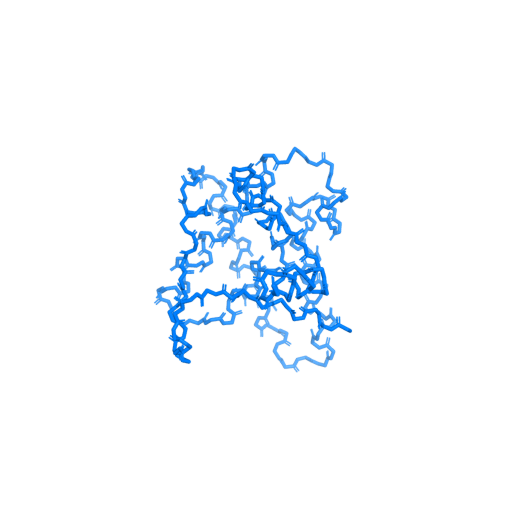1 -3.978 1.00 84.75 128 TYR A N 1
ATOM 1050 C CA . TYR A 1 128 ? 9.739 -11.674 -3.166 1.00 84.75 128 TYR A CA 1
ATOM 1051 C C . TYR A 1 128 ? 10.016 -12.978 -3.923 1.00 84.75 128 TYR A C 1
ATOM 1053 O O . TYR A 1 128 ? 11.111 -13.533 -3.852 1.00 84.75 128 TYR A O 1
ATOM 1061 N N . SER A 1 129 ? 9.023 -13.456 -4.675 1.00 83.44 129 SER A N 1
ATOM 1062 C CA . SER A 1 129 ? 9.135 -14.695 -5.448 1.00 83.44 129 SER A CA 1
ATOM 1063 C C . SER A 1 129 ? 10.202 -14.581 -6.537 1.00 83.44 129 SER A C 1
ATOM 1065 O O . SER A 1 129 ? 11.030 -15.481 -6.659 1.00 83.44 129 SER A O 1
ATOM 1067 N N . LEU A 1 130 ? 10.236 -13.454 -7.256 1.00 79.44 130 LEU A N 1
ATOM 1068 C CA . LEU A 1 130 ? 11.213 -13.181 -8.317 1.00 79.44 130 LEU A CA 1
ATOM 1069 C C . LEU A 1 130 ? 12.646 -13.058 -7.777 1.00 79.44 130 LEU A C 1
ATOM 1071 O O . LEU A 1 130 ? 13.580 -13.577 -8.379 1.00 79.44 130 LEU A O 1
ATOM 1075 N N . GLY A 1 131 ? 12.832 -12.440 -6.606 1.00 65.69 131 GLY A N 1
ATOM 1076 C CA . GLY A 1 131 ? 14.143 -12.376 -5.944 1.00 65.69 131 GLY A CA 1
ATOM 1077 C C . GLY A 1 131 ? 14.631 -13.723 -5.390 1.00 65.69 131 GLY A C 1
ATOM 1078 O O . GLY A 1 131 ? 15.814 -13.885 -5.096 1.00 65.69 131 GLY A O 1
ATOM 1079 N N . SER A 1 132 ? 13.731 -14.703 -5.255 1.00 55.97 132 SER A N 1
ATOM 1080 C CA . SER A 1 132 ? 14.011 -16.030 -4.696 1.00 55.97 132 SER A CA 1
ATOM 1081 C C . SER A 1 132 ? 14.211 -17.136 -5.739 1.00 55.97 132 SER A C 1
ATOM 1083 O O . SER A 1 132 ? 14.394 -18.295 -5.352 1.00 55.97 132 SER A O 1
ATOM 1085 N N . GLU A 1 133 ? 14.240 -16.803 -7.038 1.00 45.62 133 GLU A N 1
ATOM 1086 C CA . GLU A 1 133 ? 14.437 -17.763 -8.143 1.00 45.62 133 GLU A CA 1
ATOM 1087 C C . GLU A 1 133 ? 15.799 -18.489 -8.127 1.00 45.62 133 GLU A C 1
ATOM 1089 O O . GLU A 1 133 ? 16.037 -19.385 -8.933 1.00 45.62 133 GLU A O 1
ATOM 1094 N N . GLY A 1 134 ? 16.665 -18.193 -7.154 1.00 46.47 134 GLY A N 1
ATOM 1095 C CA . GLY A 1 134 ? 17.838 -19.006 -6.838 1.00 46.47 134 GLY A CA 1
ATOM 1096 C C . GLY A 1 134 ? 17.612 -20.158 -5.848 1.00 46.47 134 GLY A C 1
ATOM 1097 O O . GLY A 1 134 ? 18.480 -21.019 -5.778 1.00 46.47 134 GLY A O 1
ATOM 1098 N N . ASP A 1 135 ? 16.513 -20.208 -5.072 1.00 48.66 135 ASP A N 1
ATOM 1099 C CA . ASP A 1 135 ? 16.402 -21.233 -4.012 1.00 48.66 135 ASP A CA 1
ATOM 1100 C C . ASP A 1 135 ? 14.999 -21.595 -3.471 1.00 48.66 135 ASP A C 1
ATOM 1102 O O . ASP A 1 135 ? 14.899 -22.522 -2.658 1.00 48.66 135 ASP A O 1
ATOM 1106 N N . LYS A 1 136 ? 13.888 -20.924 -3.839 1.00 52.38 136 LYS A N 1
ATOM 1107 C CA . LYS A 1 136 ? 12.566 -21.251 -3.243 1.00 52.38 136 LYS A CA 1
ATOM 1108 C C . LYS A 1 136 ? 11.394 -21.170 -4.221 1.00 52.38 136 LYS A C 1
ATOM 1110 O O . LYS A 1 136 ? 11.042 -20.113 -4.719 1.00 52.38 136 LYS A O 1
ATOM 1115 N N . VAL A 1 137 ? 10.717 -22.307 -4.402 1.00 46.41 137 VAL A N 1
ATOM 1116 C CA . VAL A 1 137 ? 9.453 -22.426 -5.147 1.00 46.41 137 VAL A CA 1
ATOM 1117 C C . VAL A 1 137 ? 8.273 -22.308 -4.177 1.00 46.41 137 VAL A C 1
ATOM 1119 O O . VAL A 1 137 ? 8.189 -23.059 -3.201 1.00 46.41 137 VAL A O 1
ATOM 1122 N N . LEU A 1 138 ? 7.330 -21.406 -4.460 1.00 51.25 138 LEU A N 1
ATOM 1123 C CA . LEU A 1 138 ? 6.032 -21.363 -3.781 1.00 51.25 138 LEU A CA 1
ATOM 1124 C C . LEU A 1 138 ? 5.160 -22.522 -4.273 1.00 51.25 138 LEU A C 1
ATOM 1126 O O . LEU A 1 138 ? 4.737 -22.551 -5.426 1.00 51.25 138 LEU A O 1
ATOM 1130 N N . VAL A 1 139 ? 4.870 -23.477 -3.390 1.00 56.12 139 VAL A N 1
ATOM 1131 C CA . VAL A 1 139 ? 3.951 -24.586 -3.675 1.00 56.12 139 VAL A CA 1
ATOM 1132 C C . VAL A 1 139 ? 2.764 -24.578 -2.706 1.00 56.12 139 VAL A C 1
ATOM 1134 O O . VAL A 1 139 ? 2.940 -24.256 -1.527 1.00 56.12 139 VAL A O 1
ATOM 1137 N N . PRO A 1 140 ? 1.552 -24.960 -3.156 1.00 55.31 140 PRO A N 1
ATOM 1138 C CA . PRO A 1 140 ? 0.399 -25.126 -2.276 1.00 55.31 140 PRO A CA 1
ATOM 1139 C C . PRO A 1 140 ? 0.704 -26.067 -1.101 1.00 55.31 140 PRO A C 1
ATOM 1141 O O . PRO A 1 140 ? 1.396 -27.073 -1.267 1.00 55.31 140 PRO A O 1
ATOM 1144 N N . LEU A 1 141 ? 0.139 -25.789 0.080 1.00 56.81 141 LEU A N 1
ATOM 1145 C CA . LEU A 1 141 ? 0.375 -26.559 1.314 1.00 56.81 141 LEU A CA 1
ATOM 1146 C C . LEU A 1 141 ? 0.255 -28.092 1.148 1.00 56.81 141 LEU A C 1
ATOM 1148 O O . LEU A 1 141 ? 1.118 -28.797 1.675 1.00 56.81 141 LEU A O 1
ATOM 1152 N N . PRO A 1 142 ? -0.726 -28.635 0.396 1.00 63.56 142 PRO A N 1
ATOM 1153 C CA . PRO A 1 142 ? -0.812 -30.081 0.183 1.00 63.56 142 PRO A CA 1
ATOM 1154 C C . PRO A 1 142 ? 0.411 -30.643 -0.556 1.00 63.56 142 PRO A C 1
ATOM 1156 O O . PRO A 1 142 ? 0.887 -31.736 -0.254 1.00 63.56 142 PRO A O 1
ATOM 1159 N N . VAL A 1 143 ? 0.962 -29.879 -1.503 1.00 64.75 143 VAL A N 1
ATOM 1160 C CA . VAL A 1 143 ? 2.161 -30.251 -2.267 1.00 64.75 143 VAL A CA 1
ATOM 1161 C C . VAL A 1 143 ? 3.393 -30.207 -1.362 1.00 64.75 143 VAL A C 1
ATOM 1163 O O . VAL A 1 143 ? 4.176 -31.156 -1.358 1.00 64.75 143 VAL A O 1
ATOM 1166 N N . ALA A 1 144 ? 3.526 -29.171 -0.526 1.00 60.91 144 ALA A N 1
ATOM 1167 C CA . ALA A 1 144 ? 4.615 -29.069 0.448 1.00 60.91 144 ALA A CA 1
ATOM 1168 C C . ALA A 1 144 ? 4.612 -30.240 1.447 1.00 60.91 144 ALA A C 1
ATOM 1170 O O . ALA A 1 144 ? 5.654 -30.846 1.701 1.00 60.91 144 ALA A O 1
ATOM 1171 N N . GLN A 1 145 ? 3.440 -30.596 1.983 1.00 65.06 145 GLN A N 1
ATOM 1172 C CA . GLN A 1 145 ? 3.292 -31.710 2.924 1.00 65.06 145 GLN A CA 1
ATOM 1173 C C . GLN A 1 145 ? 3.711 -33.042 2.291 1.00 65.06 145 GLN A C 1
ATOM 1175 O O . GLN A 1 145 ? 4.497 -33.775 2.889 1.00 65.06 145 GLN A O 1
ATOM 1180 N N . ASN A 1 146 ? 3.286 -33.305 1.051 1.00 63.00 146 ASN A N 1
ATOM 1181 C CA . ASN A 1 146 ? 3.647 -34.521 0.317 1.00 63.00 146 ASN A CA 1
ATOM 1182 C C . ASN A 1 146 ? 5.156 -34.638 0.032 1.00 63.00 146 ASN A C 1
ATOM 1184 O O . ASN A 1 146 ? 5.716 -35.739 0.048 1.00 63.00 146 ASN A O 1
ATOM 1188 N N . LEU A 1 147 ? 5.832 -33.514 -0.221 1.00 61.62 147 LEU A N 1
ATOM 1189 C CA . LEU A 1 147 ? 7.282 -33.481 -0.439 1.00 61.62 147 LEU A CA 1
ATOM 1190 C C . LEU A 1 147 ? 8.063 -33.727 0.861 1.00 61.62 147 LEU A C 1
ATOM 1192 O O . LEU A 1 147 ? 9.066 -34.444 0.852 1.00 61.62 147 LEU A O 1
ATOM 1196 N N . LEU A 1 148 ? 7.582 -33.197 1.990 1.00 58.75 148 LEU A N 1
ATOM 1197 C CA . LEU A 1 148 ? 8.184 -33.425 3.307 1.00 58.75 148 LEU A CA 1
ATOM 1198 C C . LEU A 1 148 ? 8.008 -34.872 3.786 1.00 58.75 148 LEU A C 1
ATOM 1200 O O . LEU A 1 148 ? 8.924 -35.431 4.389 1.00 58.75 148 LEU A O 1
ATOM 1204 N N . THR A 1 149 ? 6.871 -35.506 3.490 1.00 55.94 149 THR A N 1
ATOM 1205 C CA . THR A 1 149 ? 6.626 -36.909 3.858 1.00 55.94 149 THR A CA 1
ATOM 1206 C C . THR A 1 149 ? 7.408 -37.896 2.995 1.00 55.94 149 THR A C 1
ATOM 1208 O O . THR A 1 149 ? 7.778 -38.960 3.485 1.00 55.94 149 THR A O 1
ATOM 1211 N N . LYS A 1 150 ? 7.712 -37.554 1.733 1.00 54.09 150 LYS A N 1
ATOM 1212 C CA . LYS A 1 150 ? 8.525 -38.405 0.845 1.00 54.09 150 LYS A CA 1
ATOM 1213 C C . LYS A 1 150 ? 10.007 -38.463 1.228 1.00 54.09 150 LYS A C 1
ATOM 1215 O O . LYS A 1 150 ? 10.639 -39.468 0.948 1.00 54.09 150 LYS A O 1
ATOM 1220 N N . ARG A 1 151 ? 10.559 -37.439 1.894 1.00 49.31 151 ARG A N 1
ATOM 1221 C CA . ARG A 1 151 ? 11.965 -37.434 2.358 1.00 49.31 151 ARG A CA 1
ATOM 1222 C C . ARG A 1 151 ? 12.222 -38.243 3.640 1.00 49.31 151 ARG A C 1
ATOM 1224 O O . ARG A 1 151 ? 13.363 -38.314 4.078 1.00 49.31 151 ARG A O 1
ATOM 1231 N N . ARG A 1 152 ? 11.184 -38.806 4.272 1.00 48.62 152 ARG A N 1
ATOM 1232 C CA . ARG A 1 152 ? 11.281 -39.587 5.524 1.00 48.62 152 ARG A CA 1
ATOM 1233 C C . ARG A 1 152 ? 11.086 -41.103 5.341 1.00 48.62 152 ARG A C 1
ATOM 1235 O O . ARG A 1 152 ? 10.841 -41.786 6.331 1.00 48.62 152 ARG A O 1
ATOM 1242 N N . ARG A 1 153 ? 11.176 -41.627 4.117 1.00 42.78 153 ARG A N 1
ATOM 1243 C CA . ARG A 1 153 ? 11.261 -43.072 3.856 1.00 42.78 153 ARG A CA 1
ATOM 1244 C C . ARG A 1 153 ? 12.600 -43.417 3.239 1.00 42.78 153 ARG A C 1
ATOM 1246 O O . ARG A 1 153 ? 13.047 -42.616 2.391 1.00 42.78 153 ARG A O 1
#

Nearest PDB structures (foldseek):
  4p3g-assembly1_A  TM=3.790E-01  e=3.982E+00  Thermochaetoides thermophila DSM 1495
  7qvb-assembly1_A  TM=3.296E-01  e=6.665E+00  Deinococcus radiodurans R1 = ATCC 13939 = DSM 20539

pLDDT: mean 77.11, std 21.7, range [25.52, 98.19]

Secondary structure (DSSP, 8-state):
---------SS---SS------HHHHSSPPPHHHHHHHHHHHHHHHHHHHHTTT-TTHHHHHHHHHHHHHHHHHSSSSGGG--S-HHHHHHHHHHHHHHHHHHHHHH--GGGHHHHHHHTHHHHHHHHHHHTTTT-----HHHHHHHHHHTT-

Radius of gyration: 17.37 Å; Cα contacts (8 Å, |Δi|>4): 98; chains: 1; bounding box: 40×55×38 Å

Organism: Brachypodium distachyon (NCBI:txid15368)

Mean predicted aligned error: 12.03 Å

InterPro domains:
  IPR058752 RDRP, C-terminal head domain [PF26253] (56-129)

Solvent-accessible surface area (backbone atoms only — not comparable to full-atom values): 9316 Å² total; per-residue (Å²): 136,84,85,82,81,81,88,86,66,101,66,83,93,57,97,73,72,72,81,76,76,62,61,82,48,64,70,61,85,75,56,68,67,61,48,53,52,48,50,51,54,50,50,51,46,56,54,56,55,61,69,38,74,88,42,86,66,35,71,61,53,50,50,53,53,39,42,56,52,15,32,70,68,26,71,22,83,44,68,95,64,30,83,60,61,66,64,61,41,41,53,51,31,26,45,48,43,46,58,49,52,57,48,29,69,77,66,73,47,72,79,61,54,53,56,38,54,69,45,32,33,64,47,48,54,52,52,54,46,65,75,27,76,86,83,57,83,93,62,61,69,73,58,50,50,54,55,59,58,59,74,76,110

Foldseek 3Di:
DDDDDDDDDPDDDDPPDPVDDDVLLVPQDADPVLLVVLLVVLVVLVVQLVVLPPDPPSVVSVLVSLQVLLCVLQVDSDVVPRPDDLVSSSNSLSSNSVSQVVVCVVVVDPVSCCSSCSRNVVSPVVSVCVVCVPPDDDDPPVVVVVVVVVVPD

Sequence (153 aa):
MALKWLVVTKSKVNIFAEIQLDQCFMERAIASELEQFWACLYQEYLTESGMLIDVQDKDLKFQELYQKYKHVLYHAAEFEQSPRDLNDVFDEACVIYQIVYKRVQATKKAGSCAFVWNVAGRALCHFYSLGSEGDKVLVPLPVAQNLLTKRRR